Protein AF-A0A1I4HKZ0-F1 (afdb_monomer_lite)

Structure (mmCIF, N/CA/C/O backbone):
data_AF-A0A1I4HKZ0-F1
#
_entry.id   AF-A0A1I4HKZ0-F1
#
loop_
_atom_site.group_PDB
_atom_site.id
_atom_site.type_symbol
_atom_site.label_atom_id
_atom_site.label_alt_id
_atom_site.label_comp_id
_atom_site.label_asym_id
_atom_site.label_entity_id
_atom_site.label_seq_id
_atom_site.pdbx_PDB_ins_code
_atom_site.Cartn_x
_atom_site.Cartn_y
_atom_site.Cartn_z
_atom_site.occupancy
_atom_site.B_iso_or_equiv
_atom_site.auth_seq_id
_atom_site.auth_comp_id
_atom_site.auth_asym_id
_atom_site.auth_atom_id
_atom_site.pdbx_PDB_model_num
ATOM 1 N N . ASN A 1 1 ? -9.205 0.911 -25.300 1.00 56.44 1 ASN A N 1
ATOM 2 C CA . ASN A 1 1 ? -10.392 1.209 -24.466 1.00 56.44 1 ASN A CA 1
ATOM 3 C C . ASN A 1 1 ? -10.640 0.036 -23.515 1.00 56.44 1 ASN A C 1
ATOM 5 O O . ASN A 1 1 ? -11.687 -0.590 -23.571 1.00 56.44 1 ASN A O 1
ATOM 9 N N . ASN A 1 2 ? -9.632 -0.323 -22.709 1.00 78.25 2 ASN A N 1
ATOM 10 C CA . ASN A 1 2 ? -9.675 -1.475 -21.808 1.00 78.25 2 ASN A CA 1
ATOM 11 C C . ASN A 1 2 ? -9.334 -0.991 -20.384 1.00 78.25 2 ASN A C 1
ATOM 13 O O . ASN A 1 2 ? -8.268 -0.392 -20.202 1.00 78.25 2 ASN A O 1
ATOM 17 N N . PRO A 1 3 ? -10.206 -1.210 -19.383 1.00 73.44 3 PRO A N 1
ATOM 18 C CA . PRO A 1 3 ? -9.947 -0.809 -18.001 1.00 73.44 3 PRO A CA 1
ATOM 19 C C . PRO A 1 3 ? -8.672 -1.445 -17.430 1.00 73.44 3 PRO A C 1
ATOM 21 O O . PRO A 1 3 ? -7.928 -0.766 -16.727 1.00 73.44 3 PRO A O 1
ATOM 24 N N . VAL A 1 4 ? -8.349 -2.685 -17.811 1.00 71.44 4 VAL A N 1
ATOM 25 C CA . VAL A 1 4 ? -7.131 -3.383 -17.365 1.00 71.44 4 VAL A CA 1
ATOM 26 C C . VAL A 1 4 ? -5.869 -2.671 -17.867 1.00 71.44 4 VAL A C 1
ATOM 28 O O . VAL A 1 4 ? -4.948 -2.405 -17.094 1.00 71.44 4 VAL A O 1
ATOM 31 N N . GLU A 1 5 ? -5.844 -2.274 -19.143 1.00 73.75 5 GLU A N 1
ATOM 32 C CA . GLU A 1 5 ? -4.733 -1.492 -19.705 1.00 73.75 5 GLU A CA 1
ATOM 33 C C . GLU A 1 5 ? -4.622 -0.103 -19.069 1.00 73.75 5 GLU A C 1
ATOM 35 O O . GLU A 1 5 ? -3.520 0.407 -18.882 1.00 73.75 5 GLU A O 1
ATOM 40 N N . ASN A 1 6 ? -5.751 0.525 -18.726 1.00 75.44 6 ASN A N 1
ATOM 41 C CA . ASN A 1 6 ? -5.750 1.825 -18.057 1.00 75.44 6 ASN A CA 1
ATOM 42 C C . ASN A 1 6 ? -5.153 1.733 -16.644 1.00 75.44 6 ASN A C 1
ATOM 44 O O . ASN A 1 6 ? -4.416 2.635 -16.250 1.00 75.44 6 ASN A O 1
ATOM 48 N N . CYS A 1 7 ? -5.419 0.648 -15.910 1.00 70.88 7 CYS A N 1
ATOM 49 C CA . CYS A 1 7 ? -4.869 0.414 -14.573 1.00 70.88 7 CYS A CA 1
ATOM 50 C C . CYS A 1 7 ? -3.348 0.208 -14.581 1.00 70.88 7 CYS A C 1
ATOM 52 O O . CYS A 1 7 ? -2.669 0.686 -13.675 1.00 70.88 7 CYS A O 1
ATOM 54 N N . ILE A 1 8 ? -2.795 -0.457 -15.603 1.00 73.31 8 ILE A N 1
ATOM 55 C CA . ILE A 1 8 ? -1.346 -0.711 -15.703 1.00 73.31 8 ILE A CA 1
ATOM 56 C C . ILE A 1 8 ? -0.574 0.419 -16.402 1.00 73.31 8 ILE A C 1
ATOM 58 O O . ILE A 1 8 ? 0.650 0.500 -16.296 1.00 73.31 8 ILE A O 1
ATOM 62 N N . ARG A 1 9 ? -1.260 1.339 -17.092 1.00 75.44 9 ARG A N 1
ATOM 63 C CA . ARG A 1 9 ? -0.616 2.439 -17.827 1.00 75.44 9 ARG A CA 1
ATOM 64 C C . ARG A 1 9 ? 0.301 3.324 -16.961 1.00 75.44 9 ARG A C 1
ATOM 66 O O . ARG A 1 9 ? 1.396 3.624 -17.433 1.00 75.44 9 ARG A O 1
ATOM 73 N N . PRO A 1 10 ? -0.046 3.710 -15.716 1.00 72.81 10 PRO A N 1
ATOM 74 C CA . PRO A 1 10 ? 0.852 4.481 -14.849 1.00 72.81 10 PRO A CA 1
ATOM 75 C C . PRO A 1 10 ? 2.151 3.734 -14.521 1.00 72.81 10 PRO A C 1
ATOM 77 O O . PRO A 1 10 ? 3.221 4.338 -14.502 1.00 72.81 10 PRO A O 1
ATOM 80 N N . VAL A 1 11 ? 2.069 2.412 -14.335 1.00 70.06 11 VAL A N 1
ATOM 81 C CA . VAL A 1 11 ? 3.227 1.531 -14.119 1.00 70.06 11 VAL A CA 1
ATOM 82 C C . VAL A 1 11 ? 4.100 1.498 -15.374 1.00 70.06 11 VAL A C 1
ATOM 84 O O . VAL A 1 11 ? 5.313 1.673 -15.291 1.00 70.06 11 VAL A O 1
ATOM 87 N N . ALA A 1 12 ? 3.490 1.343 -16.553 1.00 70.62 12 ALA A N 1
ATOM 88 C CA . ALA A 1 12 ? 4.202 1.324 -17.829 1.00 70.62 12 ALA A CA 1
ATOM 89 C C . ALA A 1 12 ? 4.899 2.661 -18.147 1.00 70.62 12 ALA A C 1
ATOM 91 O O . ALA A 1 12 ? 6.027 2.659 -18.639 1.00 70.62 12 ALA A O 1
ATOM 92 N N . ILE A 1 13 ? 4.263 3.794 -17.828 1.00 72.00 13 ILE A N 1
ATOM 93 C CA . ILE A 1 13 ? 4.853 5.135 -17.968 1.00 72.00 13 ILE A CA 1
ATOM 94 C C . ILE A 1 13 ? 5.999 5.323 -16.962 1.00 72.00 13 ILE A C 1
ATOM 96 O O . ILE A 1 13 ? 7.085 5.758 -17.342 1.00 72.00 13 ILE A O 1
ATOM 100 N N . GLY A 1 14 ? 5.789 4.947 -15.696 1.00 67.06 14 GLY A N 1
ATOM 101 C CA . GLY A 1 14 ? 6.787 5.058 -14.628 1.00 67.06 14 GLY A CA 1
ATOM 102 C C . GLY A 1 14 ? 8.040 4.216 -14.871 1.00 67.06 14 GLY A C 1
ATOM 103 O O . GLY A 1 14 ? 9.137 4.642 -14.525 1.00 67.06 14 GLY A O 1
ATOM 104 N N . LYS A 1 15 ? 7.909 3.082 -15.568 1.00 63.03 15 LYS A N 1
ATOM 105 C CA . LYS A 1 15 ? 9.016 2.185 -15.933 1.00 63.03 15 LYS A CA 1
ATOM 106 C C . LYS A 1 15 ? 10.136 2.878 -16.727 1.00 63.03 15 LYS A C 1
ATOM 108 O O . LYS A 1 15 ? 11.284 2.461 -16.626 1.00 63.03 15 LYS A O 1
ATOM 113 N N . LYS A 1 16 ? 9.831 3.951 -17.473 1.00 57.91 16 LYS A N 1
ATOM 114 C CA . LYS A 1 16 ? 10.835 4.798 -18.153 1.00 57.91 16 LYS A CA 1
ATOM 115 C C . LYS A 1 16 ? 11.609 5.725 -17.202 1.00 57.91 16 LYS A C 1
ATOM 117 O O . LYS A 1 16 ? 12.706 6.144 -17.547 1.00 57.91 16 LYS A O 1
ATOM 122 N N . ASN A 1 17 ? 11.057 6.018 -16.024 1.00 60.72 17 ASN A N 1
ATOM 123 C CA . ASN A 1 17 ? 11.628 6.916 -15.014 1.00 60.72 17 ASN A CA 1
ATOM 124 C C . ASN A 1 17 ? 12.286 6.166 -13.842 1.00 60.72 17 ASN A C 1
ATOM 126 O O . ASN A 1 17 ? 12.962 6.778 -13.016 1.00 60.72 17 ASN A O 1
ATOM 130 N N . TRP A 1 18 ? 12.101 4.847 -13.733 1.00 66.75 18 TRP A N 1
ATOM 131 C CA . TRP A 1 18 ? 12.681 4.048 -12.655 1.00 66.75 18 TRP A CA 1
ATOM 132 C C . TRP A 1 18 ? 14.128 3.657 -12.959 1.00 66.75 18 TRP A C 1
ATOM 134 O O . TRP A 1 18 ? 14.424 2.512 -13.291 1.00 66.75 18 TRP A O 1
ATOM 144 N N . LEU A 1 19 ? 15.042 4.611 -12.780 1.00 57.56 19 LEU A N 1
ATOM 145 C CA . LEU A 1 19 ? 16.491 4.439 -12.967 1.00 57.56 19 LEU A CA 1
ATOM 146 C C . LEU A 1 19 ? 17.113 3.329 -12.085 1.00 57.56 19 LEU A C 1
ATOM 148 O O . LEU A 1 19 ? 18.215 2.874 -12.372 1.00 57.56 19 LEU A O 1
ATOM 152 N N . PHE A 1 20 ? 16.400 2.854 -11.052 1.00 50.62 20 PHE A N 1
ATOM 153 C CA . PHE A 1 20 ? 16.865 1.836 -10.094 1.00 50.62 20 PHE A CA 1
ATOM 154 C C . PHE A 1 20 ? 15.986 0.576 -10.020 1.00 50.62 20 PHE A C 1
ATOM 156 O O . PHE A 1 20 ? 16.318 -0.367 -9.302 1.00 50.62 20 PHE A O 1
ATOM 163 N N . ALA A 1 21 ? 14.898 0.494 -10.794 1.00 54.50 21 ALA A N 1
ATOM 164 C CA . ALA A 1 21 ? 14.075 -0.719 -10.884 1.00 54.50 21 ALA A CA 1
ATOM 165 C C . ALA A 1 21 ? 14.653 -1.727 -11.899 1.00 54.50 21 ALA A C 1
ATOM 167 O O . ALA A 1 21 ? 13.925 -2.325 -12.687 1.00 54.50 21 ALA A O 1
ATOM 168 N N . GLY A 1 22 ? 15.979 -1.885 -11.907 1.00 59.91 22 GLY A N 1
ATOM 169 C CA . GLY A 1 22 ? 16.706 -2.762 -12.830 1.00 59.91 22 GLY A CA 1
ATOM 170 C C . GLY A 1 22 ? 16.864 -4.206 -12.346 1.00 59.91 22 GLY A C 1
ATOM 171 O O . GLY A 1 22 ? 17.416 -5.025 -13.071 1.00 59.91 22 GLY A O 1
ATOM 172 N N . SER A 1 23 ? 16.403 -4.534 -11.131 1.00 76.75 23 SER A N 1
ATOM 173 C CA . SER A 1 23 ? 16.476 -5.894 -10.585 1.00 76.75 23 SER A CA 1
ATOM 174 C C . SER A 1 23 ? 15.105 -6.562 -10.530 1.00 76.75 23 SER A C 1
ATOM 176 O O . SER A 1 23 ? 14.09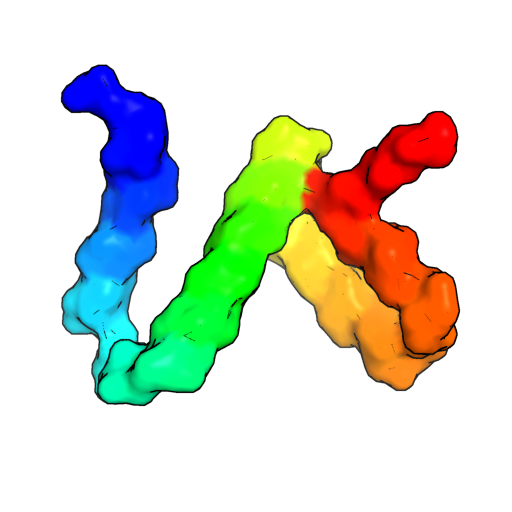6 -5.930 -10.212 1.00 76.75 23 SER A O 1
ATOM 178 N N . GLU A 1 24 ? 15.076 -7.873 -10.772 1.00 79.19 24 GLU A N 1
ATOM 179 C CA . GLU A 1 24 ? 13.864 -8.690 -10.652 1.00 79.19 24 GLU A CA 1
ATOM 180 C C . GLU A 1 24 ? 13.225 -8.562 -9.259 1.00 79.19 24 GLU A C 1
ATOM 182 O O . GLU A 1 24 ? 12.010 -8.420 -9.133 1.00 79.19 24 GLU A O 1
ATOM 187 N N . ARG A 1 25 ? 14.055 -8.530 -8.208 1.00 79.88 25 ARG A N 1
ATOM 188 C CA . ARG A 1 25 ? 13.618 -8.313 -6.821 1.00 79.88 25 ARG A CA 1
ATOM 189 C C . ARG A 1 25 ? 12.889 -6.981 -6.647 1.00 79.88 25 ARG A C 1
ATOM 191 O O . ARG A 1 25 ? 11.799 -6.960 -6.081 1.00 79.88 25 ARG A O 1
ATOM 198 N N . GLY A 1 26 ? 13.449 -5.892 -7.175 1.00 79.12 26 GLY A N 1
ATOM 199 C CA . GLY A 1 26 ? 12.806 -4.577 -7.146 1.00 79.12 26 GLY A CA 1
ATOM 200 C C . GLY A 1 26 ? 11.478 -4.564 -7.906 1.00 79.12 26 GLY A C 1
ATOM 201 O O . GLY A 1 26 ? 10.491 -4.030 -7.405 1.00 79.12 26 GLY A O 1
ATOM 202 N N . GLY A 1 27 ? 11.422 -5.229 -9.065 1.00 80.62 27 GLY A N 1
ATOM 203 C CA . GLY A 1 27 ? 10.188 -5.396 -9.836 1.00 80.62 27 GLY A CA 1
ATOM 204 C C . GLY A 1 27 ? 9.100 -6.157 -9.070 1.00 80.62 27 GLY A C 1
ATOM 205 O O . GLY A 1 27 ? 7.951 -5.716 -9.044 1.00 80.62 27 GLY A O 1
ATOM 206 N N . ARG A 1 28 ? 9.458 -7.255 -8.390 1.00 82.62 28 ARG A N 1
ATOM 207 C CA . ARG A 1 28 ? 8.527 -8.027 -7.548 1.00 82.62 28 ARG A CA 1
ATOM 208 C C . ARG A 1 28 ? 7.997 -7.194 -6.378 1.00 82.62 28 ARG A C 1
ATOM 210 O O . ARG A 1 28 ? 6.791 -7.174 -6.158 1.00 82.62 28 ARG A O 1
ATOM 217 N N . HIS A 1 29 ? 8.861 -6.466 -5.667 1.00 83.50 29 HIS A N 1
ATOM 218 C CA . HIS A 1 29 ? 8.429 -5.597 -4.563 1.00 83.50 29 HIS A CA 1
ATOM 219 C C . HIS A 1 29 ? 7.505 -4.473 -5.043 1.00 83.50 29 HIS A C 1
ATOM 221 O O . HIS A 1 29 ? 6.464 -4.230 -4.436 1.00 83.50 29 HIS A O 1
ATOM 227 N N . ALA A 1 30 ? 7.841 -3.828 -6.164 1.00 82.88 30 ALA A N 1
ATOM 228 C CA . ALA A 1 30 ? 6.987 -2.809 -6.759 1.00 82.88 30 ALA A CA 1
ATOM 229 C C . ALA A 1 30 ? 5.608 -3.380 -7.121 1.00 82.88 30 ALA A C 1
ATOM 231 O O . ALA A 1 30 ? 4.594 -2.771 -6.792 1.00 82.88 30 ALA A O 1
ATOM 232 N N . ALA A 1 31 ? 5.551 -4.567 -7.736 1.00 85.19 31 ALA A N 1
ATOM 233 C CA . ALA A 1 31 ? 4.289 -5.218 -8.084 1.00 85.19 31 ALA A CA 1
ATOM 234 C C . ALA A 1 31 ? 3.399 -5.488 -6.857 1.00 85.19 31 ALA A C 1
ATOM 236 O O . ALA A 1 31 ? 2.192 -5.253 -6.924 1.00 85.19 31 ALA A O 1
ATOM 237 N N . VAL A 1 32 ? 3.981 -5.914 -5.730 1.00 87.25 32 VAL A N 1
ATOM 238 C CA . VAL A 1 32 ? 3.245 -6.105 -4.467 1.00 87.25 32 VAL A CA 1
ATOM 239 C C . VAL A 1 32 ? 2.665 -4.781 -3.965 1.00 87.25 32 VAL A C 1
ATOM 241 O O . VAL A 1 32 ? 1.465 -4.700 -3.710 1.00 87.25 32 VAL A O 1
ATOM 244 N N . ILE A 1 33 ? 3.482 -3.725 -3.893 1.00 88.19 33 ILE A N 1
ATOM 245 C CA . ILE A 1 33 ? 3.038 -2.405 -3.419 1.00 88.19 33 ILE A CA 1
ATOM 246 C C . ILE A 1 33 ? 1.925 -1.852 -4.318 1.00 88.19 33 ILE A C 1
ATOM 248 O O . ILE A 1 33 ? 0.890 -1.415 -3.818 1.00 88.19 33 ILE A O 1
ATOM 252 N N . TYR A 1 34 ? 2.091 -1.916 -5.643 1.00 87.06 34 TYR A N 1
ATOM 253 C CA . TYR A 1 34 ? 1.062 -1.466 -6.584 1.00 87.06 34 TYR A CA 1
ATOM 254 C C . TYR A 1 34 ? -0.242 -2.243 -6.432 1.00 87.06 34 TYR A C 1
ATOM 256 O O . TYR A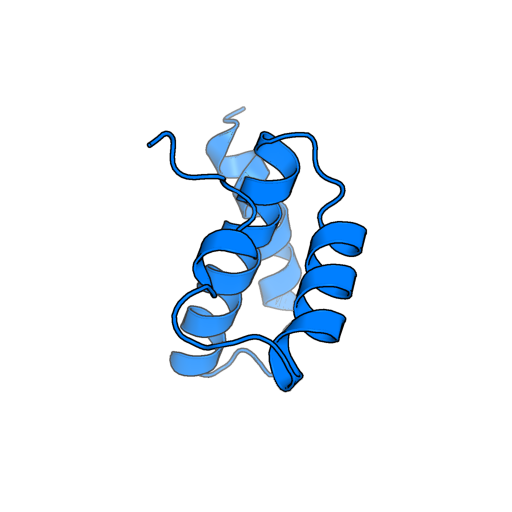 1 34 ? -1.311 -1.638 -6.486 1.00 87.06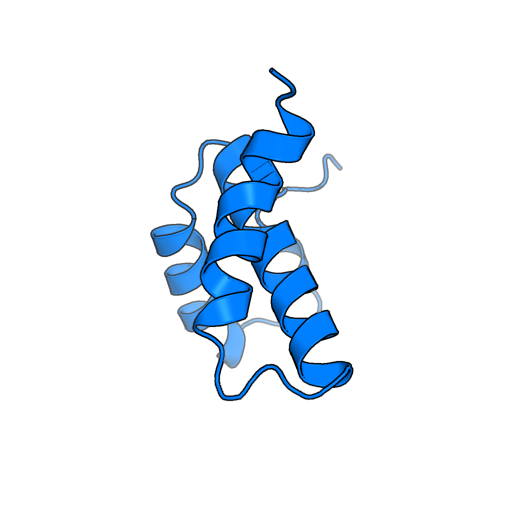 34 TYR A O 1
ATOM 264 N N . SER A 1 35 ? -0.159 -3.556 -6.209 1.00 88.75 35 SER A N 1
ATOM 265 C CA . SER A 1 35 ? -1.340 -4.389 -5.985 1.00 88.75 35 SER A CA 1
ATOM 266 C C . SER A 1 35 ? -2.090 -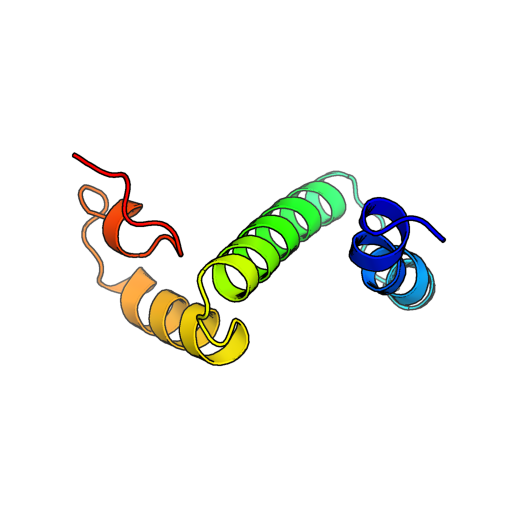3.949 -4.727 1.00 88.75 35 SER A C 1
ATOM 268 O O . SER A 1 35 ? -3.296 -3.746 -4.789 1.00 88.75 35 SER A O 1
ATOM 270 N N . LEU A 1 36 ? -1.391 -3.705 -3.614 1.00 91.50 36 LEU A N 1
ATOM 271 C CA . LEU A 1 36 ? -2.012 -3.246 -2.365 1.00 91.50 36 LEU A CA 1
ATOM 272 C C . LEU A 1 36 ? -2.647 -1.853 -2.495 1.00 91.50 36 LEU A C 1
ATOM 274 O O . LEU A 1 36 ? -3.776 -1.653 -2.056 1.00 91.50 36 LEU A O 1
ATOM 278 N N . LEU A 1 37 ? -1.970 -0.906 -3.151 1.00 90.75 37 LEU A N 1
ATOM 279 C CA . LEU A 1 37 ? -2.502 0.446 -3.366 1.00 90.75 37 LEU A CA 1
ATOM 280 C C . LEU A 1 37 ? -3.739 0.451 -4.271 1.00 90.75 37 LEU A C 1
ATOM 282 O O . LEU A 1 37 ? -4.694 1.188 -4.020 1.00 90.75 37 LEU A O 1
ATOM 286 N N . LEU A 1 38 ? -3.735 -0.369 -5.325 1.00 89.38 38 LEU A N 1
ATOM 287 C CA . LEU A 1 38 ? -4.903 -0.546 -6.186 1.00 89.38 38 LEU A CA 1
ATOM 288 C C . LEU A 1 38 ? -6.057 -1.180 -5.414 1.00 89.38 38 LEU A C 1
ATOM 290 O O . LEU A 1 38 ? -7.183 -0.704 -5.523 1.00 89.38 38 LEU A O 1
ATOM 294 N N . THR A 1 39 ? -5.777 -2.191 -4.596 1.00 89.94 39 THR A N 1
ATOM 295 C CA . THR A 1 39 ? -6.769 -2.808 -3.717 1.00 89.94 39 THR A CA 1
ATOM 296 C C . THR A 1 39 ? -7.370 -1.794 -2.744 1.00 89.94 39 THR A C 1
ATOM 298 O O . THR A 1 39 ? -8.591 -1.710 -2.656 1.00 89.94 39 THR A O 1
ATOM 301 N N . ALA A 1 40 ? -6.560 -0.965 -2.078 1.00 91.00 40 ALA A N 1
ATOM 302 C CA . ALA A 1 40 ? -7.050 0.099 -1.198 1.00 91.00 40 ALA A CA 1
ATOM 303 C C . ALA A 1 40 ? -8.010 1.040 -1.942 1.00 91.00 40 ALA A C 1
ATOM 305 O O . ALA A 1 40 ? -9.137 1.266 -1.500 1.00 91.00 40 ALA A O 1
ATOM 306 N N . ARG A 1 41 ? -7.612 1.488 -3.140 1.00 89.12 41 ARG A N 1
ATOM 307 C CA . ARG A 1 41 ? -8.444 2.344 -3.992 1.00 89.12 41 ARG A CA 1
ATOM 308 C C . ARG A 1 41 ? -9.768 1.683 -4.381 1.00 89.12 41 ARG A C 1
ATOM 310 O O . ARG A 1 41 ? -10.801 2.345 -4.373 1.00 89.12 41 ARG A O 1
ATOM 317 N N . LEU A 1 42 ? -9.741 0.403 -4.756 1.00 89.50 42 LEU A N 1
ATOM 318 C CA . LEU A 1 42 ? -10.938 -0.355 -5.139 1.00 89.50 42 LEU A CA 1
ATOM 319 C C . LEU A 1 42 ? -11.910 -0.546 -3.966 1.00 89.50 42 LEU A C 1
ATOM 321 O O . LEU A 1 42 ? -13.108 -0.656 -4.198 1.00 89.50 42 LEU A O 1
ATOM 325 N N . ASN A 1 43 ? -11.411 -0.519 -2.729 1.00 88.81 43 ASN A N 1
ATOM 326 C CA . ASN A 1 43 ? -12.214 -0.578 -1.506 1.00 88.81 43 ASN A CA 1
ATOM 327 C C . ASN A 1 43 ? -12.620 0.811 -0.974 1.00 88.81 43 ASN A C 1
ATOM 329 O O . ASN A 1 43 ? -13.111 0.925 0.145 1.00 88.81 43 ASN A O 1
ATOM 333 N N . GLY A 1 44 ? -12.422 1.878 -1.756 1.00 90.38 44 GLY A N 1
ATOM 334 C CA . GLY A 1 44 ? -12.806 3.238 -1.366 1.00 90.38 44 GLY A CA 1
ATOM 335 C C . GLY A 1 44 ? -11.886 3.890 -0.330 1.00 90.38 44 GLY A C 1
ATOM 336 O O . GLY A 1 44 ? -12.221 4.952 0.189 1.00 90.38 44 GLY A O 1
ATOM 337 N N . LEU A 1 45 ? -10.729 3.291 -0.039 1.00 91.94 45 LEU A N 1
ATOM 338 C CA . LEU A 1 45 ? -9.707 3.889 0.816 1.00 91.94 45 LEU A CA 1
ATOM 339 C C . LEU A 1 45 ? -8.835 4.845 -0.001 1.00 91.94 45 LEU A C 1
ATOM 341 O O . LEU A 1 45 ? -8.533 4.582 -1.170 1.00 91.94 45 LEU A O 1
ATOM 345 N N . ASP A 1 46 ? -8.367 5.925 0.629 1.00 93.94 46 ASP A N 1
ATOM 346 C CA . ASP A 1 46 ? -7.278 6.719 0.065 1.00 93.94 46 ASP A CA 1
ATOM 347 C C . ASP A 1 46 ? -5.964 5.918 0.166 1.00 93.94 46 ASP A C 1
ATOM 349 O O . ASP A 1 46 ? -5.513 5.631 1.280 1.00 93.94 46 ASP A O 1
ATOM 353 N N . PRO A 1 47 ? -5.327 5.531 -0.959 1.00 92.50 47 PRO A N 1
ATOM 354 C CA . PRO A 1 47 ? -4.171 4.637 -0.917 1.00 92.50 47 PRO A CA 1
ATOM 355 C C . PRO A 1 47 ? -2.970 5.235 -0.183 1.00 92.50 47 PRO A C 1
ATOM 357 O O . PRO A 1 47 ? -2.205 4.496 0.434 1.00 92.50 47 PRO A O 1
ATOM 360 N N . ALA A 1 48 ? -2.793 6.559 -0.249 1.00 92.62 48 ALA A N 1
ATOM 361 C CA . ALA A 1 48 ? -1.694 7.243 0.421 1.00 92.62 48 ALA A CA 1
ATOM 362 C C . ALA A 1 48 ? -1.904 7.281 1.940 1.00 92.62 48 ALA A C 1
ATOM 364 O O . ALA A 1 48 ? -0.981 6.957 2.688 1.00 92.62 48 ALA A O 1
ATOM 365 N N . ALA A 1 49 ? -3.115 7.611 2.396 1.00 94.88 49 ALA A N 1
ATOM 366 C CA . ALA A 1 49 ? -3.483 7.577 3.805 1.00 94.88 49 ALA A CA 1
ATOM 367 C C . ALA A 1 49 ? -3.376 6.161 4.386 1.00 94.88 49 ALA A C 1
ATOM 369 O O . ALA A 1 49 ? -2.763 5.992 5.437 1.00 94.88 49 ALA A O 1
ATOM 370 N N . TRP A 1 50 ? -3.894 5.145 3.682 1.00 94.50 50 TRP A N 1
ATOM 371 C CA . TRP A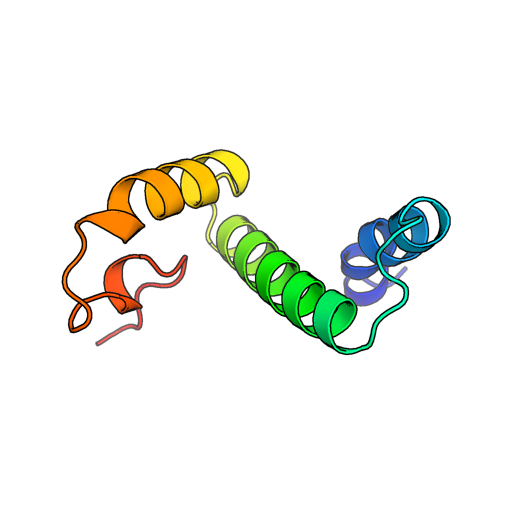 1 50 ? -3.787 3.745 4.110 1.00 94.50 50 TRP A CA 1
ATOM 372 C C . TRP A 1 50 ? -2.326 3.289 4.216 1.00 94.50 50 TRP A C 1
ATOM 374 O O . TRP A 1 50 ? -1.935 2.703 5.225 1.00 94.50 50 TRP A O 1
ATOM 384 N N . LEU A 1 51 ? -1.499 3.586 3.206 1.00 94.44 51 LEU A N 1
ATOM 385 C CA . LEU A 1 51 ? -0.088 3.201 3.224 1.00 94.44 51 LEU A CA 1
ATOM 386 C C . LEU A 1 51 ? 0.658 3.874 4.380 1.00 94.44 51 LEU A C 1
ATOM 388 O O . LEU A 1 51 ? 1.441 3.217 5.063 1.00 94.44 51 LEU A O 1
ATOM 392 N N . LYS A 1 52 ? 0.412 5.168 4.607 1.00 95.19 52 LYS A N 1
ATOM 393 C CA . LYS A 1 52 ? 1.021 5.917 5.709 1.00 95.19 52 LYS A CA 1
ATOM 394 C C . LYS A 1 52 ? 0.658 5.295 7.059 1.00 95.19 52 LYS A C 1
ATOM 396 O O . LYS A 1 52 ? 1.556 4.941 7.813 1.00 95.19 52 LYS A O 1
ATOM 401 N N . ASP A 1 53 ? -0.634 5.127 7.326 1.00 94.56 53 ASP A N 1
ATOM 402 C CA . ASP A 1 53 ? -1.142 4.565 8.582 1.00 94.56 53 ASP A CA 1
ATOM 403 C C . ASP A 1 53 ? -0.608 3.143 8.827 1.00 94.56 53 ASP A C 1
ATOM 405 O O . ASP A 1 53 ? -0.148 2.816 9.921 1.00 94.56 53 ASP A O 1
ATOM 409 N N . THR A 1 54 ? -0.563 2.319 7.777 1.00 94.19 54 THR A N 1
ATOM 410 C CA . THR A 1 54 ? -0.005 0.963 7.841 1.00 94.19 54 THR A CA 1
ATOM 411 C C . THR A 1 54 ? 1.474 0.979 8.219 1.00 94.19 54 THR A C 1
ATOM 413 O O . THR A 1 54 ? 1.887 0.244 9.113 1.00 94.19 54 THR A O 1
ATOM 416 N N . LEU A 1 55 ? 2.285 1.819 7.567 1.00 94.12 55 LEU A N 1
ATOM 417 C CA . LEU A 1 55 ? 3.723 1.914 7.835 1.00 94.12 55 LEU A CA 1
ATOM 418 C C . LEU A 1 55 ? 4.036 2.511 9.213 1.00 94.12 55 LEU A C 1
ATOM 420 O O . LEU A 1 55 ? 5.046 2.141 9.806 1.00 94.12 55 LEU A O 1
ATOM 424 N N . GLU A 1 56 ? 3.185 3.400 9.731 1.00 96.12 56 GLU A N 1
ATOM 425 C CA . GLU A 1 56 ? 3.302 3.940 11.091 1.00 96.12 56 GLU A CA 1
ATOM 426 C C . GLU A 1 56 ? 3.014 2.871 12.158 1.00 96.12 56 GLU A C 1
ATOM 428 O O . GLU A 1 56 ? 3.683 2.833 13.190 1.00 96.12 56 GLU A O 1
ATOM 433 N N . LYS A 1 57 ? 2.060 1.969 11.897 1.00 94.62 57 LYS A N 1
ATOM 434 C CA . LYS A 1 57 ? 1.677 0.869 12.798 1.00 94.62 57 LYS A CA 1
ATOM 435 C C . LYS A 1 57 ? 2.631 -0.323 12.749 1.00 94.62 57 LYS A C 1
ATOM 437 O O . LYS A 1 57 ? 2.872 -0.962 13.771 1.00 94.62 57 LYS A O 1
ATOM 442 N N . LEU A 1 58 ? 3.182 -0.625 11.573 1.00 93.69 58 LEU A N 1
ATOM 443 C CA . LEU A 1 58 ? 3.950 -1.844 11.302 1.00 93.69 58 LEU A CA 1
ATOM 444 C C . LEU A 1 58 ? 5.079 -2.154 12.313 1.00 93.69 58 LEU A C 1
ATOM 446 O O . LEU A 1 58 ? 5.213 -3.322 12.675 1.00 93.69 58 LEU A O 1
ATOM 450 N N . PRO A 1 59 ? 5.879 -1.182 12.808 1.00 94.69 59 PRO A N 1
ATOM 451 C CA . PRO A 1 59 ? 6.996 -1.473 13.713 1.00 94.69 59 PRO A CA 1
ATOM 452 C C . PRO A 1 59 ? 6.580 -2.027 15.081 1.00 94.69 59 PRO A C 1
ATOM 454 O O . PRO A 1 59 ? 7.365 -2.727 15.716 1.00 94.69 59 PRO A O 1
ATOM 457 N N . SER A 1 60 ? 5.375 -1.695 15.550 1.00 93.88 60 SER A N 1
ATOM 458 C CA . SER A 1 60 ? 4.853 -2.100 16.861 1.00 93.88 60 SER A CA 1
ATOM 459 C C . SER A 1 60 ? 3.712 -3.116 16.770 1.00 93.88 60 SER A C 1
ATOM 461 O O . SER A 1 60 ? 3.248 -3.603 17.803 1.00 93.88 60 SER A O 1
ATOM 463 N N . TRP A 1 61 ? 3.265 -3.461 15.558 1.00 94.00 61 TRP A N 1
ATOM 464 C CA . TRP A 1 61 ? 2.130 -4.354 15.359 1.00 94.00 61 TRP A CA 1
ATOM 465 C C . TRP A 1 61 ? 2.493 -5.820 15.637 1.00 94.00 61 TRP A C 1
ATOM 467 O O . TRP A 1 61 ? 3.545 -6.305 15.202 1.00 94.00 61 TRP A O 1
ATOM 477 N N . PRO A 1 62 ? 1.632 -6.582 16.329 1.00 94.38 62 PRO A N 1
ATOM 478 C CA . PRO A 1 62 ? 1.875 -7.998 16.546 1.00 94.38 62 PRO A CA 1
ATOM 479 C C . PRO A 1 62 ? 1.777 -8.773 15.226 1.00 94.38 62 PRO A C 1
ATOM 481 O O . PRO A 1 62 ? 0.797 -8.675 14.490 1.00 94.38 62 PRO A O 1
ATOM 484 N N . HIS A 1 63 ? 2.773 -9.627 14.964 1.00 89.75 63 HIS A N 1
ATOM 485 C CA . HIS A 1 63 ? 2.863 -10.413 13.723 1.00 89.75 63 HIS A CA 1
ATOM 486 C C . HIS A 1 63 ? 1.615 -11.264 13.441 1.00 89.75 63 HIS A C 1
ATOM 488 O O . HIS A 1 63 ? 1.269 -11.490 12.287 1.00 89.75 63 HIS A O 1
ATOM 494 N N . ARG A 1 64 ? 0.925 -11.726 14.493 1.00 92.25 64 ARG A N 1
ATOM 495 C CA . ARG A 1 64 ? -0.291 -12.547 14.383 1.00 92.25 64 ARG A CA 1
ATOM 496 C C . ARG A 1 64 ? -1.503 -11.781 13.838 1.00 92.25 64 ARG A C 1
ATOM 498 O O . ARG A 1 64 ? -2.470 -12.418 13.453 1.00 92.25 64 ARG A O 1
ATOM 505 N N . GLN A 1 65 ? -1.461 -10.450 13.849 1.00 90.56 65 GLN A N 1
ATOM 506 C CA . GLN A 1 65 ? -2.564 -9.570 13.449 1.00 90.56 65 GLN A CA 1
ATOM 507 C C . GLN A 1 65 ? -2.190 -8.697 12.245 1.00 90.56 65 GLN A C 1
ATOM 509 O O . GLN A 1 65 ? -2.812 -7.666 12.010 1.00 90.56 65 GLN A O 1
ATOM 514 N N . LEU A 1 66 ? -1.157 -9.069 11.480 1.00 89.88 66 LEU A N 1
ATOM 515 C CA . LEU A 1 66 ? -0.751 -8.305 10.293 1.00 89.88 66 LEU A CA 1
ATOM 516 C C . LEU A 1 66 ? -1.862 -8.218 9.243 1.00 89.88 66 LEU A C 1
ATOM 518 O O . LEU A 1 66 ? -1.943 -7.219 8.533 1.00 89.88 66 LEU A O 1
ATOM 522 N N . ASP A 1 67 ? -2.730 -9.227 9.178 1.00 90.00 67 ASP A N 1
ATOM 523 C CA . ASP A 1 67 ? -3.870 -9.247 8.262 1.00 90.00 67 ASP A CA 1
ATOM 524 C C . ASP A 1 67 ? -4.846 -8.085 8.520 1.00 90.00 67 ASP A C 1
ATOM 526 O O . ASP A 1 67 ? -5.477 -7.602 7.585 1.00 90.00 67 ASP A O 1
ATOM 530 N N . GLU A 1 68 ? -4.915 -7.565 9.754 1.00 90.69 68 GLU A N 1
ATOM 531 C CA . GLU A 1 68 ? -5.752 -6.408 10.115 1.00 90.69 68 GLU A CA 1
ATOM 532 C C . GLU A 1 68 ? -5.267 -5.095 9.474 1.00 90.69 68 GLU A C 1
ATOM 534 O O . GLU A 1 68 ? -6.027 -4.136 9.365 1.00 90.69 68 GLU A O 1
ATOM 539 N N . LEU A 1 69 ? -4.005 -5.038 9.034 1.00 91.56 69 LEU A N 1
ATOM 540 C CA . LEU A 1 69 ? -3.445 -3.877 8.337 1.00 91.56 69 LEU A CA 1
ATOM 541 C C . LEU A 1 69 ? -3.681 -3.927 6.820 1.00 91.56 69 LEU A C 1
ATOM 543 O O . LEU A 1 69 ? -3.382 -2.960 6.111 1.00 91.56 69 LEU A O 1
ATOM 547 N N . LEU A 1 70 ? -4.192 -5.043 6.290 1.00 91.62 70 LEU A N 1
ATOM 548 C CA . LEU A 1 70 ? -4.441 -5.171 4.861 1.00 91.62 70 LEU A CA 1
ATOM 549 C C . LEU A 1 70 ? -5.580 -4.240 4.416 1.00 91.62 70 LEU A C 1
ATOM 551 O O . LEU A 1 70 ? -6.538 -4.005 5.149 1.00 91.62 70 LEU A O 1
ATOM 555 N N . PRO A 1 71 ? -5.544 -3.752 3.164 1.00 86.56 71 PRO A N 1
ATOM 556 C CA . PRO A 1 71 ? -6.595 -2.895 2.615 1.00 86.56 71 PRO A CA 1
ATOM 557 C C . PRO A 1 71 ? -7.886 -3.671 2.280 1.00 86.56 71 PRO A C 1
ATOM 559 O O . PRO A 1 71 ? -8.775 -3.147 1.611 1.00 86.56 71 PRO A O 1
ATOM 562 N N . LEU A 1 72 ? -7.965 -4.931 2.719 1.00 81.62 72 LEU A N 1
ATOM 563 C CA . LEU A 1 72 ? -9.087 -5.853 2.633 1.00 81.62 72 LEU A CA 1
ATOM 564 C C . LEU A 1 72 ? -9.266 -6.444 4.030 1.00 81.62 72 LEU A C 1
ATOM 566 O O . LEU A 1 72 ? -8.394 -7.177 4.490 1.00 81.62 72 LEU A O 1
ATOM 570 N N . HIS A 1 73 ? -10.399 -6.191 4.678 1.00 63.16 73 HIS A N 1
ATOM 571 C CA . HIS A 1 73 ? -10.812 -7.087 5.750 1.00 63.16 73 HIS A CA 1
ATOM 572 C C . HIS A 1 73 ? -11.291 -8.367 5.070 1.00 63.16 73 HIS A C 1
ATOM 574 O O . HIS A 1 73 ? -12.275 -8.338 4.328 1.00 63.16 73 HIS A O 1
ATOM 580 N N . ALA A 1 74 ? -10.567 -9.473 5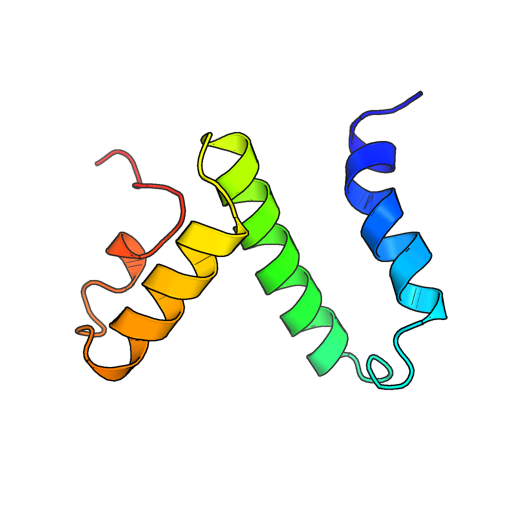.258 1.00 49.91 74 ALA A N 1
ATOM 581 C CA . ALA A 1 74 ? -11.102 -10.780 4.911 1.00 49.91 74 ALA A CA 1
ATOM 582 C C . ALA A 1 74 ? -12.450 -10.910 5.630 1.00 49.91 74 ALA A C 1
ATOM 584 O O . ALA A 1 74 ? -12.512 -10.773 6.852 1.00 49.91 74 ALA A O 1
ATOM 585 N N . LEU A 1 75 ? -13.532 -11.089 4.868 1.00 43.66 75 LEU A N 1
ATOM 586 C CA . LEU A 1 75 ? -14.797 -11.523 5.444 1.00 43.66 75 LEU A CA 1
ATOM 587 C C . LEU A 1 75 ? -14.492 -12.822 6.197 1.00 43.66 75 LEU A C 1
ATOM 589 O O . LEU A 1 75 ? -14.036 -13.788 5.581 1.00 43.66 75 LEU A O 1
ATOM 593 N N . ALA A 1 76 ? -14.648 -12.778 7.519 1.00 37.81 76 ALA A N 1
ATOM 594 C CA . ALA A 1 76 ? -14.726 -13.970 8.349 1.00 37.81 76 ALA A CA 1
ATOM 595 C C . ALA A 1 76 ? -15.907 -14.843 7.905 1.00 37.81 76 ALA A C 1
ATOM 597 O O . ALA A 1 76 ? -16.936 -14.264 7.474 1.00 37.81 76 ALA A O 1
#

Secondary structure (DSSP, 8-state):
--HHHHHHHHHHHHTTT-TT--SHHHHHHHHHHHHHHHHHHHTT--HHHHHHHHHHHTTTS-GGGGGGGSSS----

Sequence (76 aa):
NNPVENCIRPVAIGKKNWLFAGSERGGRHAAVIYSLLLTARLNGLDPAAWLKDTLEKLPSWPHRQLDELLPLHALA

Organism: NCBI:txid170623

InterPro domains:
  IPR004291 Transposase IS66, central domain [PF03050] (1-28)
  IPR039552 Transposase IS66, C-terminal [PF13817] (35-71)
  IPR052344 Transposase-related protein [PTHR33678] (1-59)

pLDDT: mean 80.88, std 14.12, range [37.81, 96.12]

Radius of gyration: 14.53 Å; chains: 1; bounding box: 32×22×41 Å

Foldseek 3Di:
DDVVCVLCVVVVVCVVVCPPCPDPVSVVVVVVLSVQLVLLVVLVHNSVVLVVVLVVCVVPDDPVCNCVSGSDDPDD